Protein AF-A0A7S4HKR6-F1 (afdb_monomer_lite)

Radius of gyration: 19.31 Å; chains: 1; bounding box: 37×46×55 Å

Secondary structure (DSSP, 8-state):
-PPPP----PPTTSPPPP---EEEE---TTS-HHHHHHHHHH-TTEEEEEEE-GGGTTSTTS--HHHHHHHHHHTTT--SEEEEEE-THHHHHHHTTPPP-

Structure (mmCIF, N/CA/C/O backbone):
data_AF-A0A7S4HKR6-F1
#
_entry.id   AF-A0A7S4HKR6-F1
#
loop_
_atom_site.group_PDB
_atom_site.id
_atom_site.type_symbol
_atom_site.label_atom_id
_atom_site.label_alt_id
_atom_site.label_comp_id
_atom_site.label_asym_id
_atom_site.label_entity_id
_atom_site.label_seq_id
_atom_site.pdbx_PDB_ins_code
_atom_site.Cartn_x
_atom_site.Cartn_y
_atom_site.Cartn_z
_atom_site.occupancy
_atom_site.B_iso_or_equiv
_atom_site.auth_seq_id
_atom_site.auth_comp_id
_atom_site.auth_asym_id
_atom_site.auth_atom_id
_atom_site.pdbx_PDB_model_num
ATOM 1 N N . THR A 1 1 ? 6.437 34.445 34.823 1.00 45.78 1 THR A N 1
ATOM 2 C CA . THR A 1 1 ? 5.464 35.215 34.020 1.00 45.78 1 THR A CA 1
ATOM 3 C C . THR A 1 1 ? 4.702 34.227 33.154 1.00 45.78 1 THR A C 1
ATOM 5 O O . THR A 1 1 ? 5.307 33.568 32.324 1.00 45.78 1 THR A O 1
ATOM 8 N N . ASN A 1 2 ? 3.417 33.998 33.440 1.00 37.62 2 ASN A N 1
ATOM 9 C CA . ASN A 1 2 ? 2.610 32.956 32.792 1.00 37.62 2 ASN A CA 1
ATOM 10 C C . ASN A 1 2 ? 1.777 33.590 31.663 1.00 37.62 2 ASN A C 1
ATOM 12 O O . ASN A 1 2 ? 0.979 34.483 31.935 1.00 37.62 2 ASN A O 1
ATOM 16 N N . MET A 1 3 ? 1.984 33.172 30.413 1.00 46.50 3 MET A N 1
ATOM 17 C CA . MET A 1 3 ? 1.188 33.616 29.260 1.00 46.50 3 MET A CA 1
ATOM 18 C C . MET A 1 3 ? -0.057 32.723 29.136 1.00 46.50 3 MET A C 1
ATOM 20 O O . MET A 1 3 ? 0.104 31.506 29.029 1.00 46.50 3 MET A O 1
ATOM 24 N N . PRO A 1 4 ? -1.292 33.258 29.127 1.00 54.50 4 PRO A N 1
ATOM 25 C CA . PRO A 1 4 ? -2.472 32.438 28.890 1.00 54.50 4 PRO A CA 1
ATOM 26 C C . PRO A 1 4 ? -2.526 31.997 27.420 1.00 54.50 4 PRO A C 1
ATOM 28 O O . PRO A 1 4 ? -2.485 32.813 26.497 1.00 54.50 4 PRO A O 1
ATOM 31 N N . GLY A 1 5 ? -2.607 30.681 27.213 1.00 51.88 5 GLY A N 1
ATOM 32 C CA . GLY A 1 5 ? -2.742 30.058 25.901 1.00 51.88 5 GLY A CA 1
ATOM 33 C C . GLY A 1 5 ? -4.011 30.516 25.181 1.00 51.88 5 GLY A C 1
ATOM 34 O O . GLY A 1 5 ? -5.112 30.499 25.730 1.00 51.88 5 GLY A O 1
ATOM 35 N N . ARG A 1 6 ? -3.855 30.923 23.920 1.00 57.38 6 ARG A N 1
ATOM 36 C CA . ARG A 1 6 ? -4.950 31.306 23.025 1.00 57.38 6 ARG A CA 1
ATOM 37 C C . ARG A 1 6 ? -5.802 30.077 22.697 1.00 57.38 6 ARG A C 1
ATOM 39 O O . ARG A 1 6 ? -5.413 29.262 21.864 1.00 57.38 6 ARG A O 1
ATOM 46 N N . ALA A 1 7 ? -6.979 29.966 23.308 1.00 60.12 7 ALA A N 1
ATOM 47 C CA . ALA A 1 7 ? -7.990 28.998 22.895 1.00 60.12 7 ALA A CA 1
ATOM 48 C C . ALA A 1 7 ? -8.422 29.284 21.442 1.00 60.12 7 ALA A C 1
ATOM 50 O O . ALA A 1 7 ? -8.810 30.408 21.099 1.00 60.12 7 ALA A O 1
ATOM 51 N N . LYS A 1 8 ? -8.325 28.278 20.565 1.00 59.34 8 LYS A N 1
ATOM 52 C CA . LYS A 1 8 ? -8.845 28.350 19.194 1.00 59.34 8 LYS A CA 1
ATOM 53 C C . LYS A 1 8 ? -10.375 28.314 19.261 1.00 59.34 8 LYS A C 1
ATOM 55 O O . LYS A 1 8 ? -10.947 27.292 19.611 1.00 59.34 8 LYS A O 1
ATOM 60 N N . ARG A 1 9 ? -11.029 29.433 18.936 1.00 60.97 9 ARG A N 1
ATOM 61 C CA . ARG A 1 9 ? -12.484 29.491 18.724 1.00 60.97 9 ARG A CA 1
ATOM 62 C C . ARG A 1 9 ? -12.830 28.764 17.426 1.00 60.97 9 ARG A C 1
ATOM 64 O O . ARG A 1 9 ? -12.476 29.252 16.356 1.00 60.97 9 ARG A O 1
ATOM 71 N N . THR A 1 10 ? -13.522 27.638 17.520 1.00 62.31 10 THR A N 1
ATOM 72 C CA . THR A 1 10 ? -14.289 27.065 16.407 1.00 62.31 10 THR A CA 1
ATOM 73 C C . THR A 1 10 ? -15.605 27.832 16.300 1.00 62.31 10 THR A C 1
ATOM 75 O O . THR A 1 10 ? -16.271 28.044 17.312 1.00 62.31 10 THR A O 1
ATOM 78 N N . ARG A 1 11 ? -15.952 28.322 15.107 1.00 65.06 11 ARG A N 1
ATOM 79 C CA . ARG A 1 11 ? -17.221 29.021 14.865 1.00 65.06 11 ARG A CA 1
ATOM 80 C C . ARG A 1 11 ? -18.343 27.984 14.795 1.00 65.06 11 ARG A C 1
ATOM 82 O O . ARG A 1 11 ? -18.267 27.063 13.987 1.00 65.06 11 ARG A O 1
ATOM 89 N N . GLU A 1 12 ? -19.349 28.105 15.656 1.00 62.47 12 GLU A N 1
ATOM 90 C CA . GLU A 1 12 ? -20.548 27.263 15.594 1.00 62.47 12 GLU A CA 1
ATOM 91 C C . GLU A 1 12 ? -21.265 27.487 14.253 1.00 62.47 12 GLU A C 1
ATOM 93 O O . GLU A 1 12 ? -21.573 28.622 13.895 1.00 62.47 12 GLU A O 1
ATOM 98 N N . GLY A 1 13 ? -21.496 26.404 13.503 1.00 67.44 13 GLY A N 1
ATOM 99 C CA . GLY A 1 13 ? -22.249 26.415 12.243 1.00 67.44 13 GLY A CA 1
ATOM 100 C C . GLY A 1 13 ? -21.427 26.346 10.950 1.00 67.44 13 GLY A C 1
ATOM 101 O O . GLY A 1 13 ? -22.024 26.260 9.880 1.00 67.44 13 GLY A O 1
ATOM 102 N N . GLU A 1 14 ? -20.090 26.342 11.002 1.00 72.31 14 GLU A N 1
ATOM 103 C CA . GLU A 1 14 ? -19.276 26.083 9.803 1.00 72.31 14 GLU A CA 1
ATOM 104 C C . GLU A 1 14 ? -19.215 24.569 9.514 1.00 72.31 14 GLU A C 1
ATOM 106 O O . GLU A 1 14 ? -18.971 23.786 10.439 1.00 72.31 14 GLU A O 1
ATOM 111 N N . PRO A 1 15 ? -19.435 24.122 8.259 1.00 74.44 15 PRO A N 1
ATOM 112 C CA . PRO A 1 15 ? -19.311 22.713 7.909 1.00 74.44 15 PRO A CA 1
ATOM 113 C C . PRO A 1 15 ? -17.891 22.236 8.226 1.00 74.44 15 PRO A C 1
ATOM 115 O O . PRO A 1 15 ? -16.913 22.739 7.670 1.00 74.44 15 PRO A O 1
ATOM 118 N N . SER A 1 16 ? -17.772 21.275 9.145 1.00 78.25 16 SER A N 1
ATOM 119 C CA . SER A 1 16 ? -16.483 20.683 9.479 1.00 78.25 16 SER A CA 1
ATOM 120 C C . SER A 1 16 ? -16.116 19.636 8.430 1.00 78.25 16 SER A C 1
ATOM 122 O O . SER A 1 16 ? -16.895 18.744 8.091 1.00 78.25 16 SER A O 1
ATOM 124 N N . ILE A 1 17 ? -14.906 19.750 7.887 1.00 83.88 17 ILE A N 1
ATOM 125 C CA . ILE A 1 17 ? -14.349 18.712 7.022 1.00 83.88 17 ILE A CA 1
ATOM 126 C C . ILE A 1 17 ? -13.930 17.554 7.926 1.00 83.88 17 ILE A C 1
ATOM 128 O O . ILE A 1 17 ? -13.063 17.709 8.786 1.00 83.88 17 ILE A O 1
ATOM 132 N N . THR A 1 18 ? -14.548 16.392 7.728 1.00 86.75 18 THR A N 1
ATOM 133 C CA . THR A 1 18 ? -14.135 15.155 8.395 1.00 86.75 18 THR A CA 1
ATOM 134 C C . THR A 1 18 ? -13.101 14.454 7.524 1.00 86.75 18 THR A C 1
ATOM 136 O O . THR A 1 18 ? -13.396 14.078 6.391 1.00 86.75 18 THR A O 1
ATOM 139 N N . LEU A 1 19 ? -11.885 14.277 8.043 1.00 84.62 19 LEU A N 1
ATOM 140 C CA . LEU A 1 19 ? -10.848 13.500 7.369 1.00 84.62 19 LEU A CA 1
ATOM 141 C C . LEU A 1 19 ? -11.126 12.005 7.571 1.00 84.62 19 LEU A C 1
ATOM 143 O O . LEU A 1 19 ? -11.044 11.509 8.692 1.00 84.62 19 LEU A O 1
ATOM 147 N N . SER A 1 20 ? -11.463 11.293 6.496 1.00 89.38 20 SER A N 1
ATOM 148 C CA . SER A 1 20 ? -11.806 9.863 6.539 1.00 89.38 20 SER A CA 1
ATOM 149 C C . SER A 1 20 ? -10.638 8.927 6.214 1.00 89.38 20 SER A C 1
ATOM 151 O O . SER A 1 20 ? -10.680 7.748 6.568 1.00 89.38 20 SER A O 1
ATOM 153 N N . ALA A 1 21 ? -9.614 9.427 5.520 1.00 90.12 21 ALA A N 1
ATOM 154 C CA . ALA A 1 21 ? -8.437 8.665 5.117 1.00 90.12 21 ALA A CA 1
ATOM 155 C C . ALA A 1 21 ? -7.236 9.592 4.883 1.00 90.12 21 ALA A C 1
ATOM 157 O O . ALA A 1 21 ? -7.410 10.771 4.570 1.00 90.12 21 ALA A O 1
ATOM 158 N N . LEU A 1 22 ? -6.026 9.046 5.010 1.00 94.44 22 LEU A N 1
ATOM 159 C CA . LEU A 1 22 ? -4.771 9.729 4.693 1.00 94.44 22 LEU A CA 1
ATOM 160 C C . LEU A 1 22 ? -3.852 8.784 3.925 1.00 94.44 22 LEU A C 1
ATOM 162 O O . LEU A 1 22 ? -3.515 7.717 4.425 1.00 94.44 22 LEU A O 1
ATOM 166 N N . GLY A 1 23 ? -3.438 9.191 2.728 1.00 94.75 23 GLY A N 1
ATOM 167 C CA . GLY A 1 23 ? -2.515 8.427 1.893 1.00 94.75 23 GLY A CA 1
ATOM 168 C C . GLY A 1 23 ? -1.108 9.019 1.904 1.00 94.75 23 GLY A C 1
ATOM 169 O O . GLY A 1 23 ? -0.944 10.219 1.677 1.00 94.75 23 GLY A O 1
ATOM 170 N N . PHE A 1 24 ? -0.093 8.179 2.102 1.00 95.25 24 PHE A N 1
ATOM 171 C CA . PHE A 1 24 ? 1.307 8.514 1.826 1.00 95.25 24 PHE A CA 1
ATOM 172 C C . PHE A 1 24 ? 1.739 7.803 0.549 1.00 95.25 24 PHE A C 1
ATOM 174 O O . PHE A 1 24 ? 1.561 6.597 0.436 1.00 95.25 24 PHE A O 1
ATOM 181 N N . CYS A 1 25 ? 2.301 8.525 -0.417 1.00 94.12 25 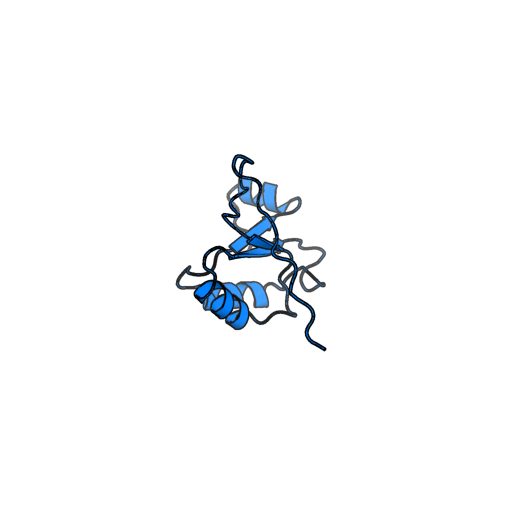CYS A N 1
ATOM 182 C CA . CYS A 1 25 ? 2.560 7.990 -1.753 1.00 94.12 25 CYS A CA 1
ATOM 183 C C . CYS A 1 25 ? 4.054 7.992 -2.101 1.00 94.12 25 CYS A C 1
ATOM 185 O O . CYS A 1 25 ? 4.741 8.998 -1.901 1.00 94.12 25 CYS A O 1
ATOM 187 N N . GLY A 1 26 ? 4.525 6.891 -2.692 1.00 93.56 26 GLY A N 1
ATOM 188 C CA . GLY A 1 26 ? 5.926 6.676 -3.046 1.00 93.56 26 GLY A CA 1
ATOM 189 C C . GLY A 1 26 ? 6.707 5.959 -1.954 1.00 93.56 26 GLY A C 1
ATOM 190 O O . GLY A 1 26 ? 7.828 6.363 -1.666 1.00 93.56 26 GLY A O 1
ATOM 191 N N . ALA A 1 27 ? 6.104 4.948 -1.321 1.00 95.38 27 ALA A N 1
ATOM 192 C CA . ALA A 1 27 ? 6.859 4.025 -0.481 1.00 95.38 27 ALA A CA 1
ATOM 193 C C . ALA A 1 27 ? 7.851 3.235 -1.352 1.00 95.38 27 ALA A C 1
ATOM 195 O O . ALA A 1 27 ? 7.486 2.764 -2.432 1.00 95.38 27 ALA A O 1
ATOM 196 N N . ASP A 1 28 ? 9.094 3.134 -0.889 1.00 96.12 28 ASP A N 1
ATOM 197 C CA . ASP A 1 28 ? 10.218 2.532 -1.602 1.00 96.12 28 ASP A CA 1
ATOM 198 C C . ASP A 1 28 ? 11.143 1.769 -0.637 1.00 96.12 28 ASP A C 1
ATOM 200 O O . ASP A 1 28 ? 10.867 1.647 0.560 1.00 96.12 28 ASP A O 1
ATOM 204 N N . ASP A 1 29 ? 12.272 1.295 -1.159 1.00 96.88 29 ASP A N 1
ATOM 205 C CA . ASP A 1 29 ? 13.295 0.529 -0.447 1.00 96.88 29 ASP A CA 1
ATOM 206 C C . ASP A 1 29 ? 13.903 1.232 0.779 1.00 96.88 29 ASP A C 1
ATOM 208 O O . ASP A 1 29 ? 14.509 0.570 1.622 1.00 96.88 29 ASP A O 1
ATOM 212 N N . SER A 1 30 ? 13.738 2.552 0.924 1.00 96.19 30 SER A N 1
ATOM 213 C CA . SER A 1 30 ? 14.196 3.286 2.111 1.00 96.19 30 SER A CA 1
ATOM 214 C C . SER A 1 30 ? 13.293 3.088 3.335 1.00 96.19 30 SER A C 1
ATOM 216 O O . SER A 1 30 ? 13.662 3.472 4.448 1.00 96.19 30 SER A O 1
ATOM 218 N N . VAL A 1 31 ? 12.114 2.486 3.151 1.00 95.75 31 VAL A N 1
ATOM 219 C CA . VAL A 1 31 ? 11.100 2.302 4.190 1.00 95.75 31 VAL A CA 1
ATOM 220 C C . VAL A 1 31 ? 10.999 0.833 4.587 1.00 95.75 31 VAL A C 1
ATOM 222 O O . VAL A 1 31 ? 10.908 -0.050 3.747 1.00 95.75 31 VAL A O 1
ATOM 225 N N . GLU A 1 32 ? 10.954 0.547 5.886 1.00 96.75 32 GLU A N 1
ATOM 226 C CA . GLU A 1 32 ? 10.796 -0.818 6.398 1.00 96.75 32 GLU A CA 1
ATOM 227 C C . GLU A 1 32 ? 9.307 -1.243 6.411 1.00 96.75 32 GLU A C 1
ATOM 229 O O . GLU A 1 32 ? 8.521 -0.631 7.144 1.00 96.75 32 GLU A O 1
ATOM 234 N N . PRO A 1 33 ? 8.885 -2.299 5.675 1.00 97.12 33 PRO A N 1
ATOM 235 C CA . PRO A 1 33 ? 7.481 -2.725 5.616 1.00 97.12 33 PRO A CA 1
ATOM 236 C C . PRO A 1 33 ? 6.842 -3.036 6.977 1.00 97.12 33 PRO A C 1
ATOM 238 O O . PRO A 1 33 ? 5.666 -2.735 7.192 1.00 97.12 33 PRO A O 1
ATOM 241 N N . LEU A 1 34 ? 7.603 -3.583 7.933 1.00 97.12 34 LEU A N 1
ATOM 242 C CA . LEU A 1 34 ? 7.090 -3.837 9.287 1.00 97.12 34 LEU A CA 1
ATOM 243 C C . LEU A 1 34 ? 6.702 -2.547 10.024 1.00 97.12 34 LEU A C 1
ATOM 245 O O . LEU A 1 34 ? 5.765 -2.549 10.825 1.00 97.12 34 LEU A O 1
ATOM 249 N N . MET A 1 35 ? 7.376 -1.432 9.732 1.00 96.75 35 MET A N 1
ATOM 250 C CA . MET A 1 35 ? 7.017 -0.131 10.296 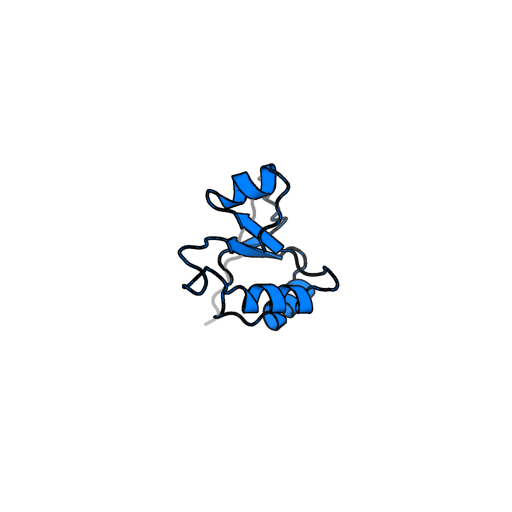1.00 96.75 35 MET A CA 1
ATOM 251 C C . MET A 1 35 ? 5.678 0.360 9.738 1.00 96.75 35 MET A C 1
ATOM 253 O O . MET A 1 35 ? 4.849 0.873 10.490 1.00 96.75 35 MET A O 1
ATOM 257 N N . LEU A 1 36 ? 5.424 0.139 8.443 1.00 96.88 36 LEU A N 1
ATOM 258 C CA . LEU A 1 36 ? 4.136 0.462 7.820 1.00 96.88 36 LEU A CA 1
ATOM 259 C C . LEU A 1 36 ? 2.993 -0.322 8.472 1.00 96.88 36 LEU A C 1
ATOM 261 O O . LEU A 1 36 ? 1.957 0.257 8.802 1.00 96.88 36 LEU A O 1
ATOM 265 N N . ALA A 1 37 ? 3.204 -1.614 8.741 1.00 96.69 37 ALA A N 1
ATOM 266 C CA . ALA A 1 37 ? 2.235 -2.446 9.454 1.00 96.69 37 ALA A CA 1
ATOM 267 C C . ALA A 1 37 ? 1.955 -1.932 10.874 1.00 96.69 37 ALA A C 1
ATOM 269 O O . ALA A 1 37 ? 0.795 -1.850 11.281 1.00 96.69 37 ALA A O 1
ATOM 270 N N . ALA A 1 38 ? 2.994 -1.533 11.614 1.00 96.88 38 ALA A N 1
ATOM 271 C CA . ALA A 1 38 ? 2.845 -0.977 12.958 1.00 96.88 38 ALA A CA 1
ATOM 272 C C . ALA A 1 38 ? 2.048 0.339 12.962 1.00 96.88 38 ALA A C 1
ATOM 274 O O . ALA A 1 38 ? 1.193 0.541 13.828 1.00 96.88 38 ALA A O 1
ATOM 275 N N . ILE A 1 39 ? 2.286 1.216 11.981 1.00 96.31 39 ILE A N 1
ATOM 276 C CA . ILE A 1 39 ? 1.524 2.460 11.819 1.00 96.31 39 ILE A CA 1
ATOM 277 C C . ILE A 1 39 ? 0.073 2.145 11.451 1.00 96.31 39 ILE A C 1
ATOM 279 O O . ILE A 1 39 ? -0.836 2.694 12.066 1.00 96.31 39 ILE A O 1
ATOM 283 N N . SER A 1 40 ? -0.172 1.235 10.507 1.00 96.62 40 SER A N 1
ATOM 284 C CA . SER A 1 40 ? -1.534 0.856 10.112 1.00 96.62 40 SER A CA 1
ATOM 285 C C . SER A 1 40 ? -2.320 0.168 11.230 1.00 96.62 40 SER A C 1
ATOM 287 O O . SER A 1 40 ? -3.535 0.333 11.294 1.00 96.62 40 SER A O 1
ATOM 289 N N . ALA A 1 41 ? -1.655 -0.532 12.154 1.00 96.25 41 ALA A N 1
ATOM 290 C CA .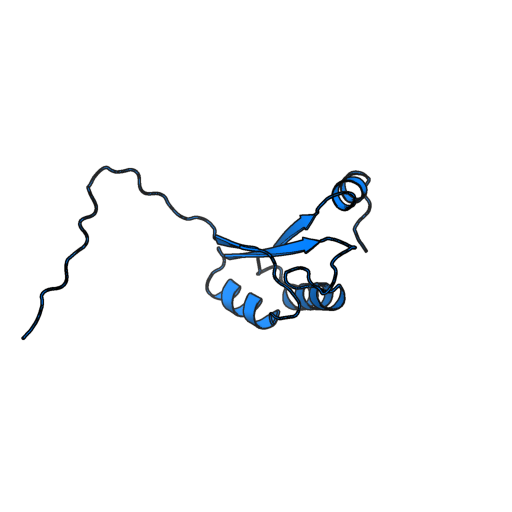 ALA A 1 41 ? -2.303 -1.077 13.347 1.00 96.25 41 ALA A CA 1
ATOM 291 C C . ALA A 1 41 ? -2.819 0.029 14.288 1.00 96.25 41 ALA A C 1
ATOM 293 O O . ALA A 1 41 ? -3.895 -0.105 14.869 1.00 96.25 41 ALA A O 1
ATOM 294 N N . GLN A 1 42 ? -2.080 1.135 14.421 1.00 96.69 42 GLN A N 1
ATOM 295 C CA . G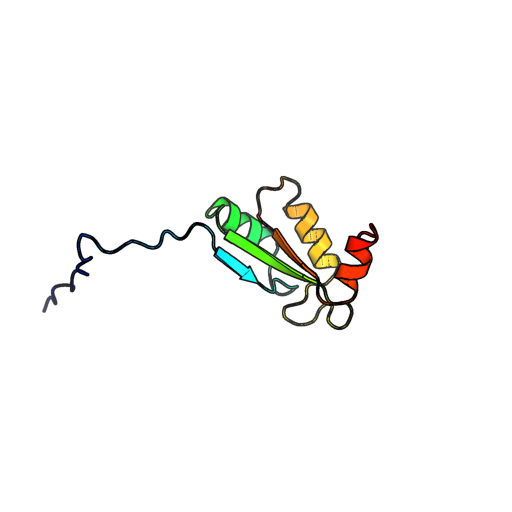LN A 1 42 ? -2.478 2.288 15.241 1.00 96.69 42 GLN A CA 1
ATOM 296 C C . GLN A 1 42 ? -3.426 3.239 14.499 1.00 96.69 42 GLN A C 1
ATOM 298 O O . GLN A 1 42 ? -4.272 3.900 15.105 1.00 96.69 42 GLN A O 1
ATOM 303 N N . HIS A 1 43 ? -3.298 3.304 13.176 1.00 95.69 43 HIS A N 1
ATOM 304 C CA . HIS A 1 43 ? -4.043 4.199 12.303 1.00 95.69 43 HIS A CA 1
ATOM 305 C C . HIS A 1 43 ? -4.598 3.441 11.083 1.00 95.69 43 HIS A C 1
ATOM 307 O O . HIS A 1 43 ? -4.095 3.608 9.971 1.00 95.69 43 HIS A O 1
ATOM 313 N N . PRO A 1 44 ? -5.688 2.661 11.239 1.00 94.31 44 PRO A N 1
ATOM 314 C CA . PRO A 1 44 ? -6.267 1.864 10.147 1.00 94.31 44 PRO A CA 1
ATOM 315 C C . PRO A 1 44 ? -6.848 2.683 8.982 1.00 94.31 44 PRO A C 1
ATOM 317 O O . PRO A 1 44 ? -7.287 2.124 7.981 1.00 94.31 44 PRO A O 1
ATOM 320 N N . TRP A 1 45 ? -6.907 4.008 9.129 1.00 94.69 45 TRP A N 1
ATOM 321 C CA . TRP A 1 45 ? -7.349 4.970 8.118 1.00 94.69 45 TRP A CA 1
ATOM 322 C C . TRP A 1 45 ? -6.203 5.481 7.229 1.00 94.69 45 TRP A C 1
ATOM 324 O O . TRP A 1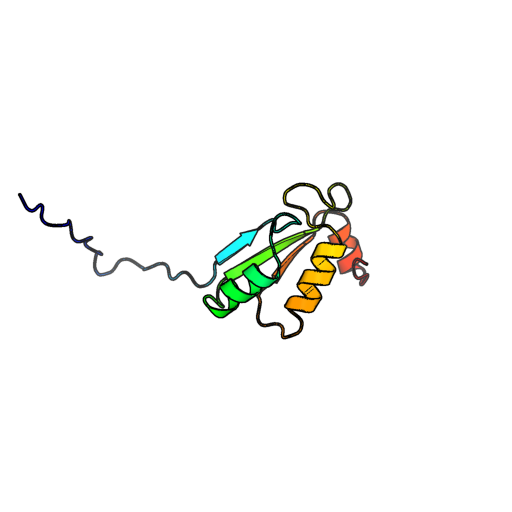 45 ? -6.464 6.213 6.273 1.00 94.69 45 TRP A O 1
ATOM 334 N N . VAL A 1 46 ? -4.959 5.087 7.527 1.00 96.50 46 VAL A N 1
ATOM 335 C CA . VAL A 1 46 ? -3.778 5.380 6.709 1.00 96.50 46 VAL A CA 1
ATOM 336 C C . VAL A 1 46 ? -3.649 4.369 5.571 1.00 96.50 46 VAL A C 1
ATOM 338 O O . VAL A 1 46 ? -3.869 3.173 5.763 1.00 96.50 46 VAL A O 1
ATOM 341 N N . GLU A 1 47 ? -3.270 4.863 4.398 1.00 96.94 47 GLU A N 1
ATOM 342 C CA . GLU A 1 47 ? -3.018 4.098 3.179 1.00 96.94 47 GLU A CA 1
ATOM 343 C C . GLU A 1 47 ? -1.614 4.380 2.628 1.00 96.94 47 GLU A C 1
ATOM 345 O O . GLU A 1 47 ? -1.115 5.506 2.710 1.00 96.94 47 GLU A O 1
ATOM 350 N N . TRP A 1 48 ? -0.987 3.356 2.046 1.00 97.00 48 TRP A N 1
ATOM 351 C CA . TRP A 1 48 ? 0.356 3.443 1.472 1.00 97.00 48 TRP A CA 1
ATOM 352 C C . TRP A 1 48 ? 0.323 3.237 -0.041 1.00 97.00 48 TRP A C 1
ATOM 354 O O . TRP A 1 48 ? -0.067 2.180 -0.536 1.00 97.00 48 TRP A O 1
ATOM 364 N N . GLY A 1 49 ? 0.744 4.263 -0.771 1.00 95.44 49 GLY A N 1
ATOM 365 C CA . GLY A 1 49 ? 0.851 4.278 -2.220 1.00 95.44 49 GLY A CA 1
ATOM 366 C C . GLY A 1 49 ? 2.192 3.725 -2.694 1.00 95.44 49 GLY A C 1
ATOM 367 O O . GLY A 1 49 ? 3.236 4.320 -2.411 1.00 95.44 49 GLY A O 1
ATOM 368 N N . VAL A 1 50 ? 2.153 2.641 -3.465 1.00 94.94 50 VAL A N 1
ATOM 369 C CA . VAL A 1 50 ? 3.299 2.062 -4.177 1.00 94.94 50 VAL A CA 1
ATOM 370 C C . VAL A 1 50 ? 3.214 2.480 -5.645 1.00 94.94 50 VAL A C 1
ATOM 372 O O . VAL A 1 50 ? 2.166 2.332 -6.280 1.00 94.94 50 VAL A O 1
ATOM 375 N N . LEU A 1 51 ? 4.294 3.057 -6.172 1.00 93.31 51 LEU A N 1
ATOM 376 C CA . LEU A 1 51 ? 4.366 3.512 -7.561 1.00 93.31 51 LEU A CA 1
ATOM 377 C C . LEU A 1 51 ? 4.962 2.413 -8.443 1.00 93.31 51 LEU A C 1
ATOM 379 O O . LEU A 1 51 ? 6.074 1.962 -8.184 1.00 93.31 51 LEU A O 1
ATOM 383 N N . PHE A 1 52 ? 4.260 2.043 -9.514 1.00 88.38 52 PHE A N 1
ATOM 384 C CA . PHE A 1 52 ? 4.724 1.052 -10.483 1.00 88.38 52 PHE A CA 1
ATOM 385 C C . PHE A 1 52 ? 5.129 1.737 -11.788 1.00 88.38 52 PHE A C 1
ATOM 387 O O . PHE A 1 52 ? 4.290 2.306 -12.497 1.00 88.38 52 PHE A O 1
ATOM 394 N N . ARG A 1 53 ? 6.435 1.705 -12.070 1.00 87.19 53 ARG A N 1
ATOM 395 C CA . ARG A 1 53 ? 7.071 2.206 -13.292 1.00 87.19 53 ARG A CA 1
ATOM 396 C C . ARG A 1 53 ? 8.338 1.408 -13.579 1.00 87.19 53 ARG A C 1
ATOM 398 O O . ARG A 1 53 ? 9.321 1.572 -12.862 1.00 87.19 53 ARG A O 1
ATOM 405 N N . ASP A 1 54 ? 8.322 0.611 -14.644 1.00 84.88 54 ASP A N 1
ATOM 406 C CA . ASP A 1 54 ? 9.441 -0.268 -15.022 1.00 84.88 54 ASP A CA 1
ATOM 407 C C . ASP A 1 54 ? 10.755 0.483 -15.218 1.00 84.88 54 ASP A C 1
ATOM 409 O O . ASP A 1 54 ? 11.818 0.007 -14.833 1.00 84.88 54 ASP A O 1
ATOM 413 N N . ASP A 1 55 ? 10.674 1.692 -15.777 1.00 87.81 55 ASP A N 1
ATOM 414 C CA . ASP A 1 55 ? 11.831 2.535 -16.063 1.00 87.81 55 ASP A CA 1
ATOM 415 C C . ASP A 1 55 ? 12.490 3.129 -14.810 1.00 87.81 55 ASP A C 1
ATOM 417 O O . ASP A 1 55 ? 13.533 3.764 -14.930 1.00 87.81 55 ASP A O 1
ATOM 421 N N . LYS A 1 56 ? 11.882 2.953 -13.628 1.00 89.00 56 LYS A N 1
ATOM 422 C CA . LYS A 1 56 ? 12.310 3.583 -12.369 1.00 89.00 56 LYS A CA 1
ATOM 423 C C . LYS A 1 56 ? 12.371 2.632 -11.181 1.00 89.00 56 LYS A C 1
ATOM 425 O O . LYS A 1 56 ? 12.543 3.091 -10.058 1.00 89.00 56 LYS A O 1
ATOM 430 N N . VAL A 1 57 ? 12.202 1.328 -11.386 1.00 91.81 57 VAL A N 1
ATOM 431 C CA . VAL A 1 57 ? 12.210 0.340 -10.295 1.00 91.81 57 VAL A CA 1
ATOM 432 C C . VAL A 1 57 ? 13.503 0.456 -9.477 1.00 91.81 57 VAL A C 1
ATOM 434 O O . VAL A 1 57 ? 14.600 0.375 -10.026 1.00 91.81 57 VAL A O 1
ATOM 437 N N . GLY A 1 58 ? 13.370 0.634 -8.160 1.00 90.31 58 GLY A N 1
ATOM 438 C CA . GLY A 1 58 ? 14.485 0.807 -7.224 1.00 90.31 58 GLY A CA 1
ATOM 439 C C . GLY A 1 58 ? 15.021 2.241 -7.109 1.00 90.31 58 GLY A C 1
ATOM 440 O O . GLY A 1 58 ? 15.937 2.486 -6.324 1.00 90.31 58 GLY A O 1
ATOM 441 N N . GLU A 1 59 ? 14.478 3.202 -7.864 1.00 94.44 59 GLU A N 1
ATOM 442 C CA . GLU A 1 59 ? 14.756 4.626 -7.662 1.00 94.44 59 GLU A CA 1
ATOM 443 C C . GLU A 1 59 ? 13.954 5.188 -6.475 1.00 94.44 59 GLU A C 1
ATOM 445 O O . GLU A 1 59 ? 12.911 4.640 -6.109 1.00 94.44 59 GLU A O 1
ATOM 450 N N . PRO A 1 60 ? 14.361 6.334 -5.894 1.00 95.50 60 PRO A N 1
ATOM 451 C CA . PRO A 1 60 ? 13.567 6.996 -4.870 1.00 95.50 60 PRO A CA 1
ATOM 452 C C . PRO A 1 60 ? 12.107 7.176 -5.302 1.00 95.50 60 PRO A C 1
ATOM 454 O O . PRO A 1 60 ? 11.812 7.761 -6.349 1.00 95.50 60 PRO A O 1
ATOM 457 N N . ARG A 1 61 ? 11.200 6.735 -4.430 1.00 94.50 61 ARG A N 1
ATOM 458 C CA . ARG A 1 61 ? 9.738 6.664 -4.558 1.00 94.50 61 ARG A CA 1
ATOM 459 C C . ARG A 1 61 ? 9.191 5.510 -5.405 1.00 94.50 61 ARG A C 1
ATOM 461 O O . ARG A 1 61 ? 7.969 5.408 -5.522 1.00 94.50 61 ARG A O 1
ATOM 468 N N . TYR A 1 62 ? 10.044 4.658 -5.967 1.00 95.00 62 TYR A N 1
ATOM 469 C CA . TYR A 1 62 ? 9.675 3.521 -6.811 1.00 95.00 62 TYR A CA 1
ATOM 470 C C . TYR A 1 62 ? 10.279 2.238 -6.241 1.00 95.00 62 TYR A C 1
ATOM 472 O O . TYR A 1 62 ? 11.443 1.924 -6.476 1.00 95.00 62 TYR A O 1
ATOM 480 N N . ALA A 1 63 ? 9.478 1.495 -5.481 1.00 94.75 63 ALA A N 1
ATOM 481 C CA . ALA A 1 63 ? 9.927 0.277 -4.819 1.00 94.75 63 ALA A CA 1
ATOM 482 C C . ALA A 1 63 ? 10.496 -0.766 -5.796 1.00 94.75 63 ALA A C 1
ATOM 484 O O . ALA A 1 63 ? 9.959 -0.982 -6.886 1.00 94.75 63 ALA A O 1
ATOM 485 N N . SER A 1 64 ? 11.549 -1.460 -5.369 1.00 95.06 64 SER A N 1
ATOM 486 C CA . SER A 1 64 ? 12.012 -2.685 -6.014 1.00 95.06 64 SER A CA 1
ATOM 487 C C . SER A 1 64 ? 10.967 -3.799 -5.912 1.00 95.06 64 SER A C 1
ATOM 489 O O . SER A 1 64 ? 10.168 -3.847 -4.972 1.00 95.06 64 SER A O 1
ATOM 491 N N . LEU A 1 65 ? 11.009 -4.756 -6.843 1.00 93.50 65 LEU A N 1
ATOM 492 C CA . LEU A 1 65 ? 10.119 -5.919 -6.798 1.00 93.50 65 LEU A CA 1
ATOM 493 C C . LEU A 1 65 ? 10.296 -6.719 -5.497 1.00 93.50 65 LEU A C 1
ATOM 495 O O . LEU A 1 65 ? 9.309 -7.061 -4.852 1.00 93.50 65 LEU A O 1
ATOM 499 N N . SER A 1 66 ? 11.539 -6.911 -5.043 1.00 96.06 66 SER A N 1
ATOM 500 C CA . SER A 1 66 ? 11.836 -7.579 -3.768 1.00 96.06 66 SER A CA 1
ATOM 501 C C . SER A 1 66 ? 11.210 -6.876 -2.564 1.00 96.06 66 SER A C 1
ATOM 503 O O . SER A 1 66 ? 10.773 -7.521 -1.609 1.00 96.06 66 SER A O 1
ATOM 505 N N . TRP A 1 67 ? 11.145 -5.543 -2.591 1.00 96.69 67 TRP A N 1
ATOM 506 C CA . TRP A 1 67 ? 10.487 -4.788 -1.535 1.00 96.69 67 TRP A CA 1
ATOM 507 C C . TRP A 1 67 ? 8.967 -4.976 -1.579 1.00 96.69 67 TRP A C 1
ATOM 509 O O . TRP A 1 67 ? 8.340 -5.163 -0.535 1.00 96.69 67 TRP A O 1
ATOM 519 N N . VAL A 1 68 ? 8.373 -4.987 -2.778 1.00 95.56 68 VAL A N 1
ATOM 520 C CA . VAL A 1 68 ? 6.934 -5.230 -2.973 1.00 95.56 68 VAL A CA 1
ATOM 521 C C . VAL A 1 68 ? 6.536 -6.636 -2.516 1.00 95.56 68 VAL A C 1
ATOM 523 O O . VAL A 1 68 ? 5.519 -6.789 -1.838 1.00 95.56 68 VAL A O 1
ATOM 526 N N . GLU A 1 69 ? 7.343 -7.654 -2.814 1.00 96.31 69 GLU A N 1
ATOM 527 C CA . GLU A 1 69 ? 7.141 -9.027 -2.330 1.00 96.31 69 GLU A CA 1
ATOM 528 C C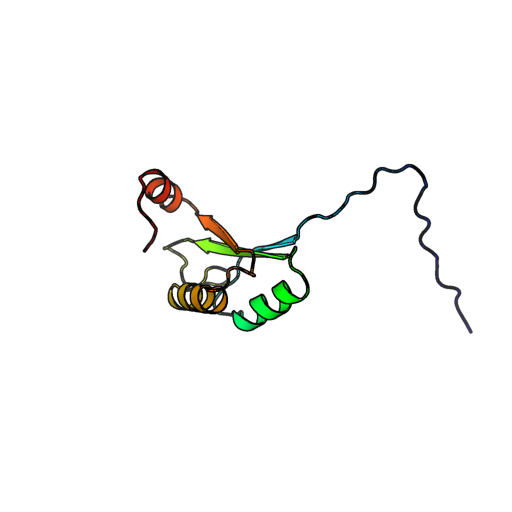 . GLU A 1 69 ? 7.145 -9.077 -0.798 1.00 96.31 69 GLU A C 1
ATOM 530 O O . GLU A 1 69 ? 6.194 -9.569 -0.183 1.00 96.31 69 GLU A O 1
ATOM 535 N N . ARG A 1 70 ? 8.155 -8.463 -0.169 1.00 97.56 70 ARG A N 1
ATOM 536 C CA . ARG A 1 70 ? 8.266 -8.370 1.293 1.00 97.56 70 ARG A CA 1
ATOM 537 C C . ARG A 1 70 ? 7.092 -7.614 1.919 1.00 97.56 70 ARG A C 1
ATOM 539 O O . ARG A 1 70 ? 6.588 -8.006 2.973 1.00 97.56 70 ARG A O 1
ATOM 546 N N . LEU A 1 71 ? 6.621 -6.542 1.281 1.00 96.75 71 LEU A N 1
ATOM 547 C CA . LEU A 1 71 ? 5.410 -5.836 1.700 1.00 96.75 71 LEU A CA 1
ATOM 548 C C . LEU A 1 71 ? 4.183 -6.761 1.644 1.00 96.75 71 LEU A C 1
ATOM 550 O O . LEU A 1 71 ? 3.354 -6.734 2.556 1.00 96.75 71 LEU A O 1
ATOM 554 N N . GLY A 1 72 ? 4.076 -7.589 0.603 1.00 96.56 72 GLY A N 1
ATOM 555 C CA . GLY A 1 72 ? 3.027 -8.595 0.452 1.00 96.56 72 GLY A CA 1
ATOM 556 C C . GLY A 1 72 ? 3.034 -9.640 1.571 1.00 96.56 72 GLY A C 1
ATOM 557 O O . GLY A 1 72 ? 1.976 -9.952 2.119 1.00 96.56 72 GLY A O 1
ATOM 558 N N . GLU A 1 73 ? 4.212 -10.126 1.964 1.00 97.44 73 GLU A N 1
ATOM 559 C CA . GLU A 1 73 ? 4.377 -11.052 3.093 1.00 97.44 73 GLU A CA 1
ATOM 560 C C . GLU A 1 73 ? 3.924 -10.418 4.416 1.00 97.44 73 GLU A C 1
ATOM 562 O O . GLU A 1 73 ? 3.115 -10.994 5.156 1.00 97.44 73 GLU A O 1
ATOM 567 N N . VAL A 1 74 ? 4.390 -9.194 4.686 1.00 97.19 74 VAL A N 1
ATOM 568 C CA . VAL A 1 74 ? 4.027 -8.431 5.889 1.00 97.19 74 VAL A CA 1
ATOM 569 C C . VAL A 1 74 ? 2.527 -8.129 5.931 1.00 97.19 74 VAL A C 1
ATOM 571 O O . VAL A 1 74 ? 1.914 -8.206 6.995 1.00 97.19 74 VAL A O 1
ATOM 574 N N . ASN A 1 75 ? 1.908 -7.834 4.785 1.00 96.50 75 ASN A N 1
ATOM 575 C CA . ASN A 1 75 ? 0.472 -7.574 4.681 1.00 96.50 75 ASN A CA 1
ATOM 576 C C . ASN A 1 75 ? -0.365 -8.823 4.339 1.00 96.50 75 ASN A C 1
ATOM 578 O O . ASN A 1 75 ? -1.481 -8.704 3.827 1.00 96.50 75 ASN A O 1
ATOM 582 N N . SER A 1 76 ? 0.124 -10.029 4.631 1.00 95.25 76 SER A N 1
ATOM 583 C CA . SER A 1 76 ? -0.604 -11.281 4.362 1.00 95.25 76 SER A CA 1
ATOM 584 C C . SER A 1 76 ? -1.992 -11.334 5.023 1.00 95.25 76 SER A C 1
ATOM 586 O O . SER A 1 76 ? -2.944 -11.845 4.431 1.00 95.25 76 SER A O 1
ATOM 588 N N . ALA A 1 77 ? -2.142 -10.727 6.206 1.00 92.81 77 ALA A N 1
ATOM 589 C CA . ALA A 1 77 ? -3.416 -10.595 6.920 1.00 92.81 77 ALA A CA 1
ATOM 590 C C . ALA A 1 77 ? -4.341 -9.480 6.378 1.00 92.81 77 ALA A C 1
ATOM 592 O O . ALA A 1 77 ? -5.465 -9.337 6.858 1.00 92.81 77 ALA A O 1
ATOM 593 N N . ARG A 1 78 ? -3.889 -8.693 5.388 1.00 92.31 78 ARG A N 1
ATOM 594 C CA . ARG A 1 78 ? -4.632 -7.594 4.738 1.00 92.31 78 ARG A CA 1
ATOM 595 C C . ARG A 1 78 ? -5.170 -6.531 5.702 1.00 92.31 78 ARG A C 1
ATOM 597 O O . ARG A 1 78 ? -6.253 -5.984 5.500 1.00 92.31 78 ARG A O 1
ATOM 604 N N . THR A 1 79 ? -4.414 -6.232 6.753 1.00 92.62 79 THR A N 1
ATOM 605 C CA . THR A 1 79 ? -4.751 -5.197 7.744 1.00 92.62 79 THR A CA 1
ATOM 606 C C . THR A 1 79 ? -4.228 -3.814 7.352 1.00 92.62 79 THR A C 1
ATOM 608 O O . THR A 1 79 ? -4.709 -2.804 7.863 1.00 92.62 79 THR A O 1
ATOM 611 N N . MET A 1 80 ? -3.270 -3.755 6.426 1.00 95.00 80 MET A N 1
ATOM 612 C CA . MET A 1 80 ? -2.688 -2.532 5.885 1.00 95.00 80 MET A CA 1
ATOM 613 C C . MET A 1 80 ? -3.387 -2.149 4.574 1.00 95.00 80 MET A C 1
ATOM 615 O O . MET A 1 80 ? -3.522 -2.985 3.673 1.00 95.00 80 MET A O 1
ATOM 619 N N . ARG A 1 81 ? -3.816 -0.886 4.442 1.00 96.00 81 ARG A N 1
ATOM 620 C CA . ARG A 1 81 ? -4.386 -0.361 3.191 1.00 96.00 81 ARG A CA 1
ATOM 621 C C . ARG A 1 81 ? -3.263 0.008 2.231 1.00 96.00 81 ARG A C 1
ATOM 623 O O . ARG A 1 81 ? -2.363 0.762 2.598 1.00 96.00 81 ARG A O 1
ATOM 630 N N . LEU A 1 82 ? -3.331 -0.521 1.015 1.00 95.25 82 LEU A N 1
ATOM 631 C CA . LEU A 1 82 ? -2.345 -0.299 -0.036 1.00 95.25 82 LEU A CA 1
ATOM 632 C C . LEU A 1 82 ? -3.038 0.248 -1.282 1.00 95.25 82 LEU A C 1
ATOM 634 O O . LEU A 1 82 ? -4.094 -0.253 -1.667 1.00 95.25 82 LEU A O 1
ATOM 638 N N . ALA A 1 83 ? -2.403 1.218 -1.932 1.00 93.75 83 ALA A N 1
ATOM 639 C CA . ALA A 1 83 ? -2.808 1.738 -3.230 1.00 93.75 83 ALA A CA 1
ATOM 640 C C . ALA A 1 83 ? -1.679 1.527 -4.242 1.00 93.75 83 ALA A C 1
ATOM 642 O O . ALA A 1 83 ? -0.537 1.916 -4.010 1.00 93.75 83 ALA A O 1
ATOM 643 N N . GLY A 1 84 ? -1.995 0.911 -5.378 1.00 89.12 84 GLY A N 1
ATOM 644 C CA . GLY A 1 84 ? -1.066 0.795 -6.497 1.00 89.12 84 GLY A CA 1
ATOM 645 C C . GLY A 1 84 ? -1.306 1.913 -7.501 1.00 89.12 84 GLY A C 1
ATOM 646 O O . GLY A 1 84 ? -2.380 1.982 -8.095 1.00 89.12 84 GLY A O 1
ATOM 647 N N . HIS A 1 85 ? -0.313 2.770 -7.720 1.00 84.00 85 HIS A N 1
ATOM 648 C CA . HIS A 1 85 ? -0.343 3.724 -8.825 1.00 84.00 85 HIS A CA 1
ATOM 649 C C . HIS A 1 85 ? 0.351 3.109 -10.031 1.00 84.00 85 HIS A C 1
ATOM 651 O O . HIS A 1 85 ? 1.577 3.078 -10.120 1.00 84.00 85 HIS A O 1
ATOM 657 N N . LEU A 1 86 ? -0.465 2.625 -10.958 1.00 79.12 86 LEU A N 1
ATOM 658 C CA . LEU A 1 86 ? -0.022 2.109 -12.242 1.00 79.12 86 LEU A CA 1
ATOM 659 C C . LEU A 1 86 ? 0.098 3.297 -13.203 1.00 79.12 86 LEU A C 1
ATOM 661 O O . LEU A 1 86 ? -0.899 3.947 -13.521 1.00 79.12 86 LEU A O 1
ATOM 665 N N . CYS A 1 87 ? 1.315 3.627 -13.627 1.00 71.62 87 CYS A N 1
ATOM 666 C CA . CYS A 1 87 ? 1.537 4.639 -14.657 1.00 71.62 87 CYS A CA 1
ATOM 667 C C . CYS A 1 87 ? 1.741 3.965 -16.024 1.00 71.62 87 CYS A C 1
ATOM 669 O O . CYS A 1 87 ? 2.450 2.969 -16.121 1.00 71.62 87 CYS A O 1
ATOM 671 N N . ALA A 1 88 ? 1.187 4.559 -17.087 1.00 63.69 88 ALA A N 1
ATOM 672 C CA . ALA A 1 88 ? 1.395 4.140 -18.480 1.00 63.69 88 ALA A CA 1
ATOM 673 C C . ALA A 1 88 ? 0.992 2.673 -18.768 1.00 63.69 88 ALA A C 1
ATOM 675 O O . ALA A 1 88 ? -0.072 2.249 -18.322 1.00 63.69 88 ALA A O 1
ATOM 676 N N . GLY A 1 89 ? 1.803 1.929 -19.537 1.00 60.34 89 GLY A N 1
ATOM 677 C CA . GLY A 1 89 ? 1.462 0.626 -20.136 1.00 60.34 89 GLY A CA 1
ATOM 678 C C . GLY A 1 89 ? 0.994 -0.456 -19.156 1.00 60.34 89 GLY A C 1
ATOM 679 O O . GLY A 1 89 ? 0.252 -1.349 -19.545 1.00 60.34 89 GLY A O 1
ATOM 680 N N . HIS A 1 90 ? 1.307 -0.316 -17.866 1.00 58.53 90 HIS A N 1
ATOM 681 C CA . HIS A 1 90 ? 0.765 -1.158 -16.798 1.00 58.53 90 HIS A CA 1
ATOM 682 C C . HIS A 1 90 ? -0.767 -1.091 -16.674 1.00 58.53 90 HIS A C 1
ATOM 684 O O . HIS A 1 90 ? -1.401 -2.063 -16.268 1.00 58.53 90 HIS A O 1
ATOM 690 N N . VAL A 1 91 ? -1.380 0.048 -17.011 1.00 61.66 91 VAL A N 1
ATOM 691 C CA . VAL A 1 91 ? -2.842 0.178 -17.068 1.00 61.66 91 VAL A CA 1
ATOM 692 C C . VAL A 1 91 ? -3.392 -0.635 -18.237 1.00 61.66 91 VAL A C 1
ATOM 694 O O . VAL A 1 91 ? -4.387 -1.333 -18.065 1.00 61.66 91 VAL A O 1
ATOM 697 N N . ASP A 1 92 ? -2.728 -0.602 -19.393 1.00 59.62 92 ASP A N 1
ATOM 698 C CA . ASP A 1 92 ? -3.156 -1.351 -20.576 1.00 59.62 92 ASP A CA 1
ATOM 699 C C . ASP A 1 92 ? -3.029 -2.864 -20.355 1.00 59.62 92 ASP A C 1
ATOM 701 O O . ASP A 1 92 ? -3.958 -3.606 -20.669 1.00 59.62 92 ASP A O 1
ATOM 705 N N . GLU A 1 93 ? -1.937 -3.324 -19.742 1.00 60.75 93 GLU A N 1
ATOM 706 C CA . GLU A 1 93 ? -1.743 -4.733 -19.383 1.00 60.75 93 GLU A CA 1
ATOM 707 C C . GLU A 1 93 ? -2.784 -5.211 -18.359 1.00 60.75 93 GLU A C 1
ATOM 709 O O . GLU A 1 93 ? -3.421 -6.251 -18.561 1.00 60.75 93 GLU A O 1
ATOM 714 N N . LEU A 1 94 ? -3.041 -4.420 -17.310 1.00 63.94 94 LEU A N 1
ATOM 715 C CA . LEU A 1 94 ? -4.056 -4.739 -16.304 1.00 63.94 94 LEU A CA 1
ATOM 716 C C . LEU A 1 94 ? -5.469 -4.792 -16.908 1.00 63.94 94 LEU A C 1
ATOM 718 O O . LEU A 1 94 ? -6.234 -5.713 -16.613 1.00 63.94 94 LEU A O 1
ATOM 722 N N . LEU A 1 95 ? -5.818 -3.836 -17.777 1.00 63.88 95 LEU A N 1
ATOM 723 C CA . LEU A 1 95 ? -7.107 -3.807 -18.480 1.00 63.88 95 LEU A CA 1
ATOM 724 C C . LEU A 1 95 ? -7.256 -4.971 -19.471 1.00 63.88 95 LEU A C 1
ATOM 726 O O . LEU A 1 95 ? -8.370 -5.439 -19.700 1.00 63.88 95 LEU A O 1
ATOM 730 N N . GLN A 1 96 ? -6.148 -5.487 -20.005 1.00 68.69 96 GLN A N 1
ATOM 731 C CA . GLN A 1 96 ? -6.102 -6.698 -20.832 1.00 68.69 96 GLN A CA 1
ATOM 732 C C . GLN A 1 96 ? -6.088 -7.998 -20.004 1.00 68.69 96 GLN A C 1
ATOM 734 O O . GLN A 1 96 ? -5.915 -9.084 -20.558 1.00 68.69 96 GLN A O 1
ATOM 739 N N . GLY A 1 97 ? -6.270 -7.917 -18.681 1.00 56.69 97 GLY A N 1
ATOM 740 C CA . GLY A 1 97 ? -6.326 -9.071 -17.782 1.00 56.69 97 GLY A CA 1
ATOM 741 C C . GLY A 1 97 ? -4.962 -9.660 -17.416 1.00 56.69 97 GLY A C 1
ATOM 742 O O . GLY A 1 97 ? -4.910 -10.716 -16.782 1.00 56.69 97 GLY A O 1
ATOM 743 N N . HIS A 1 98 ? -3.863 -8.995 -17.778 1.00 57.25 98 HIS A N 1
ATOM 744 C CA . HIS A 1 98 ? -2.520 -9.392 -17.374 1.00 57.25 98 HIS A CA 1
ATOM 745 C C . HIS A 1 98 ? -2.202 -8.773 -16.012 1.00 57.25 98 HIS A C 1
ATOM 747 O O . HIS A 1 98 ? -2.298 -7.565 -15.814 1.00 57.25 98 HIS A O 1
ATOM 753 N N . ARG A 1 99 ? -1.845 -9.610 -15.033 1.00 52.59 99 ARG A N 1
ATOM 754 C CA . ARG A 1 99 ? -1.276 -9.098 -13.783 1.00 52.59 99 ARG A CA 1
ATOM 755 C C . ARG A 1 99 ? 0.186 -8.729 -14.043 1.00 52.59 99 ARG A C 1
ATOM 757 O O . ARG A 1 99 ? 0.888 -9.591 -14.580 1.00 52.59 99 ARG A O 1
ATOM 764 N N . PRO A 1 100 ? 0.638 -7.527 -13.641 1.00 53.12 100 PRO A N 1
ATOM 765 C CA . PRO A 1 100 ? 2.062 -7.221 -13.572 1.00 53.12 100 PRO A CA 1
ATOM 766 C C . PRO A 1 100 ? 2.757 -8.324 -12.767 1.00 53.12 100 PRO A C 1
ATOM 768 O O . PRO A 1 100 ? 2.233 -8.723 -11.720 1.00 53.12 100 PRO A O 1
ATOM 771 N N . ARG A 1 101 ? 3.835 -8.888 -13.318 1.00 50.38 101 ARG A N 1
ATOM 772 C CA . ARG A 1 101 ? 4.603 -9.963 -12.677 1.00 50.38 101 ARG A CA 1
ATOM 773 C C . ARG A 1 101 ? 5.560 -9.410 -11.639 1.00 50.38 101 ARG A C 1
ATOM 775 O O . ARG A 1 101 ? 6.132 -8.333 -11.903 1.00 50.38 101 ARG A O 1
#

pLDDT: mean 83.4, std 16.62, range [37.62, 97.56]

Foldseek 3Di:
DDDDDDDDDDDPPDDDDDDQAAEDALDAPVDDLLVQVVVCVVPVRYEYEAEDDPVQDRHRSHYHPVVVVVNCVSCVVVSHHYHYDYPPCCVVCVVVVHDDD

Organism: NCBI:txid72548

Sequence (101 aa):
TNMPGRAKRTREGEPSITLSALGFCGADDSVEPLMLAAISAQHPWVEWGVLFRDDKVGEPRYASLSWVERLGEVNSARTMRLAGHLCAGHVDELLQGHRPR